Protein AF-A0A5Y5LUL2-F1 (afdb_monomer_lite)

Secondary structure (DSSP, 8-state):
-HHHHHHHHHHHHHHHHHHHHHHHH-EEEEEEEETTEEEEEEEEEESSSEEEEEEEEEE---TT--S---TTS---HHHHHHHHHHHHHHHHHHEEEEEEEEEEETTEEEEEEEETTEEEEE-SSEEEEEEEEEETTEEEEEEEEEEESS--

Organism: Campylobacter jejuni (NCBI:txid197)

pLDDT: mean 86.81, std 15.43, range [34.94, 97.62]

Foldseek 3Di:
DVVVVVVVVVVVVVVVVVVLVDQQVKDWDQWDDDPQKIFHGWIWHQHVAIAIATAEIEGHDDPPPPPDPPPPPCCAVVNVVVVCVVCVVVCVPHHAWYFYNFYHDPNWTWTWTDHPQWTWIDIQFKTWIWGWDDDPPDIDTHTPDIDGNVPD

Structure (mmCIF, N/CA/C/O backbone):
data_AF-A0A5Y5LUL2-F1
#
_entry.id   AF-A0A5Y5LUL2-F1
#
loop_
_atom_site.group_PDB
_atom_site.id
_atom_site.type_symbol
_atom_site.label_atom_id
_atom_site.label_alt_id
_atom_site.label_comp_id
_atom_site.label_asym_id
_atom_site.label_entity_id
_atom_site.label_seq_id
_atom_site.pdbx_PDB_ins_code
_atom_site.Cartn_x
_atom_site.Cartn_y
_atom_site.Cartn_z
_atom_site.occupancy
_atom_site.B_iso_or_equiv
_atom_site.auth_seq_id
_atom_site.auth_comp_id
_atom_site.auth_asym_id
_atom_site.auth_atom_id
_atom_site.pdbx_PDB_model_num
ATOM 1 N N . MET A 1 1 ? -26.259 35.786 4.524 1.00 60.81 1 MET A N 1
ATOM 2 C CA . MET A 1 1 ? -24.972 35.055 4.416 1.00 60.81 1 MET A CA 1
ATOM 3 C C . MET A 1 1 ? -25.056 33.605 4.906 1.00 60.81 1 MET A C 1
ATOM 5 O O . MET A 1 1 ? -24.696 32.724 4.139 1.00 60.81 1 MET A O 1
ATOM 9 N N . LYS A 1 2 ? -25.629 33.322 6.089 1.00 70.19 2 LYS A N 1
ATOM 10 C CA . LYS A 1 2 ? -25.750 31.955 6.656 1.00 70.19 2 LYS A CA 1
ATOM 11 C C . LYS A 1 2 ? -26.404 30.908 5.727 1.00 70.19 2 LYS A C 1
ATOM 13 O O . LYS A 1 2 ? -25.884 29.809 5.596 1.00 70.19 2 LYS A O 1
ATOM 18 N N . LYS A 1 3 ? -27.483 31.266 5.012 1.00 76.69 3 LYS A N 1
ATOM 19 C CA . LYS A 1 3 ? -28.165 30.352 4.067 1.00 76.69 3 LYS A CA 1
ATOM 20 C C . LYS A 1 3 ? -27.280 29.929 2.881 1.00 76.69 3 LYS A C 1
ATOM 22 O O . LYS A 1 3 ? -27.343 28.784 2.467 1.00 76.69 3 LYS A O 1
ATOM 27 N N . LYS A 1 4 ? -26.424 30.825 2.364 1.00 84.00 4 LYS A N 1
ATOM 28 C CA . LYS A 1 4 ? -25.504 30.516 1.249 1.00 84.00 4 LYS A CA 1
ATOM 29 C C . LYS A 1 4 ? -24.404 29.537 1.675 1.00 84.00 4 LYS A C 1
ATOM 31 O O . LYS A 1 4 ? -24.105 28.609 0.939 1.00 84.00 4 LYS A O 1
ATOM 36 N N . ILE A 1 5 ? -23.864 29.715 2.882 1.00 90.88 5 ILE A N 1
ATOM 37 C CA . ILE A 1 5 ? -22.870 28.802 3.470 1.00 90.88 5 ILE A CA 1
ATOM 38 C C . ILE A 1 5 ? -23.479 27.413 3.676 1.00 90.88 5 ILE A C 1
ATOM 40 O O . ILE A 1 5 ? -22.848 26.421 3.336 1.00 90.88 5 ILE A O 1
ATOM 44 N N . LEU A 1 6 ? -24.728 27.338 4.150 1.00 90.94 6 LEU A N 1
ATOM 45 C CA . LEU A 1 6 ? -25.428 26.062 4.309 1.00 90.94 6 LEU A CA 1
ATOM 46 C C . LEU A 1 6 ? -25.540 25.295 2.982 1.00 90.94 6 LEU A C 1
ATOM 48 O O . LEU A 1 6 ? -25.235 24.109 2.954 1.00 90.94 6 LEU A O 1
ATOM 52 N N . TYR A 1 7 ? -25.909 25.961 1.882 1.00 93.62 7 TYR A N 1
ATOM 53 C CA . TYR A 1 7 ? -25.979 25.307 0.569 1.00 93.62 7 TYR A CA 1
ATOM 54 C C . TYR A 1 7 ? -24.622 24.778 0.095 1.00 93.62 7 TYR A C 1
ATOM 56 O O . TYR A 1 7 ? -24.559 23.678 -0.444 1.00 93.62 7 TYR A O 1
ATOM 64 N N . ILE A 1 8 ? -23.540 25.522 0.338 1.00 94.44 8 ILE A N 1
ATOM 65 C CA . ILE A 1 8 ? -22.178 25.077 0.012 1.00 94.44 8 ILE A CA 1
ATOM 66 C C . ILE A 1 8 ? -21.816 23.828 0.824 1.00 94.44 8 ILE A C 1
ATOM 68 O O . ILE A 1 8 ? -21.338 22.848 0.261 1.00 94.44 8 ILE A O 1
ATOM 72 N N . VAL A 1 9 ? -22.089 23.824 2.132 1.00 94.88 9 VAL A N 1
ATOM 73 C CA . VAL A 1 9 ? -21.817 22.664 2.997 1.00 94.88 9 VAL A CA 1
ATOM 74 C C . VAL A 1 9 ? -22.616 21.444 2.543 1.00 94.88 9 VAL A C 1
ATOM 76 O O . VAL A 1 9 ? -22.050 20.366 2.393 1.00 94.88 9 VAL A O 1
ATOM 79 N N . VAL A 1 10 ? -23.913 21.611 2.269 1.00 96.06 10 VAL A N 1
ATOM 80 C CA . VAL A 1 10 ? -24.773 20.522 1.782 1.00 96.06 10 VAL A CA 1
ATOM 81 C C . VAL A 1 10 ? -24.258 19.970 0.453 1.00 96.06 10 VAL A C 1
ATOM 83 O O . VAL A 1 10 ? -24.192 18.755 0.293 1.00 96.06 10 VAL A O 1
ATOM 86 N N . PHE A 1 11 ? -23.834 20.836 -0.471 1.00 95.44 11 PHE A N 1
ATOM 87 C CA . PHE A 1 11 ? -23.245 20.415 -1.740 1.00 95.44 11 PHE A CA 1
ATOM 88 C C . PHE A 1 11 ? -22.008 19.528 -1.534 1.00 95.44 11 PHE A C 1
ATOM 90 O O . PHE A 1 11 ? -21.934 18.444 -2.109 1.00 95.44 11 PHE A O 1
ATOM 97 N N . PHE A 1 12 ? -21.074 19.935 -0.669 1.00 95.81 12 PHE A N 1
ATOM 98 C CA . PHE A 1 12 ? -19.887 19.127 -0.374 1.00 95.81 12 PHE A CA 1
ATOM 99 C C . PHE A 1 12 ? -20.227 17.798 0.303 1.00 95.81 12 PHE A C 1
ATOM 101 O O . PHE A 1 12 ? -19.638 16.778 -0.041 1.00 95.81 12 PHE A O 1
ATOM 108 N N . VAL A 1 13 ? -21.195 17.781 1.224 1.00 96.31 13 VAL A N 1
ATOM 109 C CA . VAL A 1 13 ? -21.651 16.539 1.865 1.00 96.31 13 VAL A CA 1
ATOM 110 C C . VAL A 1 13 ? -22.196 15.569 0.817 1.00 96.31 13 VAL A C 1
ATOM 112 O O . VAL A 1 13 ? -21.768 14.417 0.773 1.00 96.31 13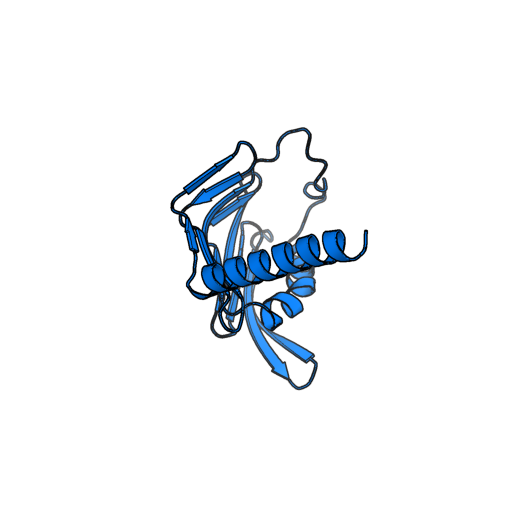 VAL A O 1
ATOM 115 N N . VAL A 1 14 ? -23.072 16.037 -0.075 1.00 96.81 14 VAL A N 1
ATOM 116 C CA . VAL A 1 14 ? -23.625 15.215 -1.164 1.00 96.81 14 VAL A CA 1
ATOM 117 C C . VAL A 1 14 ? -22.521 14.715 -2.101 1.00 96.81 14 VAL A C 1
ATOM 119 O O . VAL A 1 14 ? -22.528 13.542 -2.468 1.00 96.81 14 VAL A O 1
ATOM 122 N N . LEU A 1 15 ? -21.544 15.561 -2.439 1.00 95.94 15 LEU A N 1
ATOM 123 C CA . LEU A 1 15 ? -20.401 15.181 -3.272 1.00 95.94 15 LEU A CA 1
ATOM 124 C C . LEU A 1 15 ? -19.560 14.068 -2.625 1.00 95.94 15 LEU A C 1
ATOM 126 O O . LEU A 1 15 ? -19.207 13.097 -3.292 1.00 95.94 15 LEU A O 1
ATOM 130 N N . ILE A 1 16 ? -19.276 14.175 -1.323 1.00 94.81 16 ILE A N 1
ATOM 131 C CA . ILE A 1 16 ? -18.526 13.160 -0.567 1.00 94.81 16 ILE A CA 1
ATOM 132 C C . ILE A 1 16 ? -19.308 11.843 -0.506 1.00 94.81 16 ILE A C 1
ATOM 134 O O . ILE A 1 16 ? -18.730 10.779 -0.715 1.00 94.81 16 ILE A O 1
ATOM 138 N N . LEU A 1 17 ? -20.621 11.901 -0.262 1.00 94.81 17 LEU A N 1
ATOM 139 C CA . LEU A 1 17 ? -21.498 10.726 -0.270 1.00 94.81 17 LEU A CA 1
ATOM 140 C C . LEU A 1 17 ? -21.513 10.036 -1.639 1.00 94.81 17 LEU A C 1
ATOM 142 O O . LEU A 1 17 ? -21.386 8.814 -1.706 1.00 94.81 17 LEU A O 1
ATOM 146 N N . ALA A 1 18 ? -21.617 10.804 -2.725 1.00 94.94 18 ALA A N 1
ATOM 147 C CA . ALA A 1 18 ? -21.555 10.269 -4.081 1.00 94.94 18 ALA A CA 1
ATOM 148 C C . ALA A 1 18 ? -20.207 9.582 -4.349 1.00 94.94 18 ALA A C 1
ATOM 150 O O . ALA A 1 18 ? -20.178 8.438 -4.802 1.00 94.94 18 ALA A O 1
ATOM 151 N N . LEU A 1 19 ? -19.094 10.235 -3.997 1.00 92.94 19 LEU A N 1
ATOM 152 C CA . LEU A 1 19 ? -17.753 9.670 -4.144 1.00 92.94 19 LEU A CA 1
ATOM 153 C C . LEU A 1 19 ? -17.587 8.378 -3.328 1.00 92.94 19 LEU A C 1
ATOM 155 O O . LEU A 1 19 ? -17.048 7.396 -3.835 1.00 92.94 19 LEU A O 1
ATOM 159 N N . PHE A 1 20 ? -18.102 8.349 -2.096 1.00 92.12 20 PHE A N 1
ATOM 160 C CA . PHE A 1 20 ? -18.081 7.162 -1.242 1.00 92.12 20 PHE A CA 1
ATOM 161 C C . PHE A 1 20 ? -18.839 5.985 -1.869 1.00 92.12 20 PHE A C 1
ATOM 163 O O . PHE A 1 20 ? -18.342 4.862 -1.853 1.00 92.12 20 PHE A O 1
ATOM 170 N N . ILE A 1 21 ? -20.009 6.226 -2.469 1.00 93.31 21 ILE A N 1
ATOM 171 C CA . ILE A 1 21 ? -20.784 5.186 -3.167 1.00 93.31 21 ILE A CA 1
ATOM 172 C C . ILE A 1 21 ? -20.003 4.631 -4.364 1.00 93.31 21 ILE A C 1
ATOM 174 O O . ILE A 1 21 ? -19.954 3.415 -4.553 1.00 93.31 21 ILE A O 1
ATOM 178 N N . VAL A 1 22 ? -19.362 5.501 -5.149 1.00 94.44 22 VAL A N 1
ATOM 179 C CA . VAL A 1 22 ? -18.531 5.086 -6.290 1.00 94.44 22 VAL A CA 1
ATOM 180 C C . VAL A 1 22 ? -17.362 4.216 -5.815 1.00 94.44 22 VAL A C 1
ATOM 182 O O . VAL A 1 22 ? -17.172 3.110 -6.317 1.00 94.44 22 VAL A O 1
ATOM 185 N N . LEU A 1 23 ? -16.627 4.662 -4.793 1.00 94.31 23 LEU A N 1
ATOM 186 C CA . LEU A 1 23 ? -15.527 3.901 -4.194 1.00 94.31 23 LEU A CA 1
ATOM 187 C C . LEU A 1 23 ? -15.996 2.570 -3.594 1.00 94.31 23 LEU A C 1
ATOM 189 O O . LEU A 1 23 ? -15.278 1.578 -3.694 1.00 94.31 23 LEU A O 1
ATOM 193 N N . LYS A 1 24 ? -17.196 2.516 -3.007 1.00 93.62 24 LYS A N 1
ATOM 194 C CA . LYS A 1 24 ? -17.775 1.282 -2.460 1.00 93.62 24 LYS A CA 1
ATOM 195 C C . LYS A 1 24 ? -18.038 0.229 -3.530 1.00 93.62 24 LYS A C 1
ATOM 197 O O . LYS A 1 24 ? -17.796 -0.953 -3.290 1.00 93.62 24 LYS A O 1
ATOM 202 N N . ASN A 1 25 ? -18.507 0.645 -4.702 1.00 93.50 25 ASN A N 1
ATOM 203 C CA . ASN A 1 25 ? -18.699 -0.257 -5.839 1.00 93.50 25 ASN A CA 1
ATOM 204 C C . ASN A 1 25 ? -17.366 -0.662 -6.486 1.00 93.50 25 ASN A C 1
ATOM 206 O O . ASN A 1 25 ? -17.267 -1.738 -7.072 1.00 93.50 25 ASN A O 1
ATOM 210 N N . GLY A 1 26 ? -16.338 0.164 -6.311 1.00 94.19 26 GLY A N 1
ATOM 211 C CA . GLY A 1 26 ? -15.020 -0.027 -6.886 1.00 94.19 26 GLY A CA 1
ATOM 212 C C . GLY A 1 26 ? -14.872 0.716 -8.209 1.00 94.19 26 GLY A C 1
ATOM 213 O O . GLY A 1 26 ? -15.815 0.874 -8.981 1.00 94.19 26 GLY A O 1
ATOM 214 N N . ILE A 1 27 ? -13.656 1.182 -8.460 1.00 95.75 27 ILE A N 1
ATOM 215 C CA . ILE A 1 27 ? -13.265 1.911 -9.660 1.00 95.75 27 ILE A CA 1
ATOM 216 C C . ILE A 1 27 ? -12.150 1.112 -10.318 1.00 95.75 27 ILE A C 1
ATOM 218 O O . ILE A 1 27 ? -11.161 0.782 -9.666 1.00 95.75 27 ILE A O 1
ATOM 222 N N . VAL A 1 28 ? -12.312 0.813 -11.604 1.00 95.62 28 VAL A N 1
ATOM 223 C CA . VAL A 1 28 ? -11.271 0.210 -12.441 1.00 95.62 28 VAL A CA 1
ATOM 224 C C . VAL A 1 28 ? -10.798 1.259 -13.432 1.00 95.62 28 VAL A C 1
ATOM 226 O O . VAL A 1 28 ? -11.598 1.882 -14.125 1.00 95.62 28 VAL A O 1
ATOM 229 N N . ILE A 1 29 ? -9.488 1.433 -13.510 1.00 94.69 29 ILE A N 1
ATOM 230 C CA . ILE A 1 29 ? -8.814 2.353 -14.407 1.00 94.69 29 ILE A CA 1
ATOM 231 C C . ILE A 1 29 ? -7.828 1.534 -15.233 1.00 94.69 29 ILE A C 1
ATOM 233 O O . ILE A 1 29 ? -6.831 1.025 -14.719 1.00 94.69 29 ILE A O 1
ATOM 237 N N . SER A 1 30 ? -8.111 1.401 -16.526 1.00 94.50 30 SER A N 1
ATOM 238 C CA . SER A 1 30 ? -7.290 0.600 -17.438 1.00 94.50 30 SER A CA 1
ATOM 239 C C . SER A 1 30 ? -5.881 1.165 -17.584 1.00 94.50 30 SER A C 1
ATOM 241 O O . SER A 1 30 ? -4.908 0.426 -17.451 1.00 94.50 30 SER A O 1
ATOM 243 N N . SER A 1 31 ? -5.772 2.470 -17.818 1.00 93.75 31 SER A N 1
ATOM 244 C CA . SER A 1 31 ? -4.492 3.164 -17.895 1.00 93.75 31 SER A CA 1
ATOM 245 C C . SER A 1 31 ? -4.664 4.655 -17.648 1.00 93.75 31 SER A C 1
ATOM 247 O O . SER A 1 31 ? -5.587 5.268 -18.184 1.00 93.75 31 SER A O 1
ATOM 249 N N . ILE A 1 32 ? -3.744 5.241 -16.895 1.00 93.38 32 ILE A N 1
ATOM 250 C CA . ILE A 1 32 ? -3.548 6.686 -16.789 1.00 93.38 32 ILE A CA 1
ATOM 251 C C . ILE A 1 32 ? -2.095 6.964 -17.142 1.00 93.38 32 ILE A C 1
ATOM 253 O O . ILE A 1 32 ? -1.197 6.270 -16.668 1.00 93.38 32 ILE A O 1
ATOM 257 N N . GLN A 1 33 ? -1.869 7.993 -17.950 1.00 91.38 33 GLN A N 1
ATOM 258 C CA . GLN A 1 33 ? -0.534 8.453 -18.288 1.00 91.38 33 GLN A CA 1
ATOM 259 C C . GLN A 1 33 ? -0.471 9.968 -18.114 1.00 91.38 33 GLN A C 1
ATOM 261 O O . GLN A 1 33 ? -1.130 10.717 -18.828 1.00 91.38 33 GLN A O 1
ATOM 266 N N . PHE A 1 34 ? 0.327 10.383 -17.141 1.00 89.31 34 PHE A N 1
ATOM 267 C CA . PHE A 1 34 ? 0.783 11.744 -16.918 1.00 89.31 34 PHE A CA 1
ATOM 268 C C . PHE A 1 34 ? 2.306 11.775 -17.060 1.00 89.31 34 PHE A C 1
ATOM 270 O O . PHE A 1 34 ? 2.961 10.740 -16.924 1.00 89.31 34 PHE A O 1
ATOM 277 N N . ASP A 1 35 ? 2.878 12.962 -17.258 1.00 86.00 35 ASP A N 1
ATOM 278 C CA . ASP A 1 35 ? 4.333 13.127 -17.391 1.00 86.00 35 ASP A CA 1
ATOM 279 C C . ASP A 1 35 ? 5.097 12.560 -16.182 1.00 86.00 35 ASP A C 1
ATOM 281 O O . ASP A 1 35 ? 6.145 11.937 -16.344 1.00 86.00 35 ASP A O 1
ATOM 285 N N . PHE A 1 36 ? 4.527 12.702 -14.980 1.00 86.56 36 PHE A N 1
ATOM 286 C CA . PHE A 1 36 ? 5.114 12.260 -13.712 1.00 86.56 36 PHE A CA 1
ATOM 287 C C . PHE A 1 36 ? 4.637 10.875 -13.233 1.00 86.56 36 PHE A C 1
ATOM 289 O O . PHE A 1 36 ? 5.175 10.331 -12.269 1.00 86.56 36 PHE A O 1
ATOM 296 N N . LEU A 1 37 ? 3.593 10.301 -13.844 1.00 90.69 37 LEU A N 1
ATOM 297 C CA . LEU A 1 37 ? 2.948 9.087 -13.337 1.00 90.69 37 LEU A CA 1
ATOM 298 C C . LEU A 1 37 ? 2.285 8.286 -14.454 1.00 90.69 37 LEU A C 1
ATOM 300 O O . LEU A 1 37 ? 1.369 8.766 -15.121 1.00 90.69 37 LEU A O 1
ATOM 304 N N . LYS A 1 38 ? 2.654 7.013 -14.565 1.00 92.94 38 LYS A N 1
ATOM 305 C CA . LYS A 1 38 ? 1.943 6.023 -15.371 1.00 92.94 38 LYS A CA 1
ATOM 306 C C . LYS A 1 38 ? 1.316 4.974 -14.459 1.00 92.94 38 LYS A C 1
ATOM 308 O O . LYS A 1 38 ? 1.990 4.408 -13.606 1.00 92.94 38 LYS A O 1
ATOM 313 N N . LEU A 1 39 ? 0.031 4.703 -14.637 1.00 93.81 39 LEU A N 1
ATOM 314 C CA . LEU A 1 39 ? -0.709 3.672 -13.910 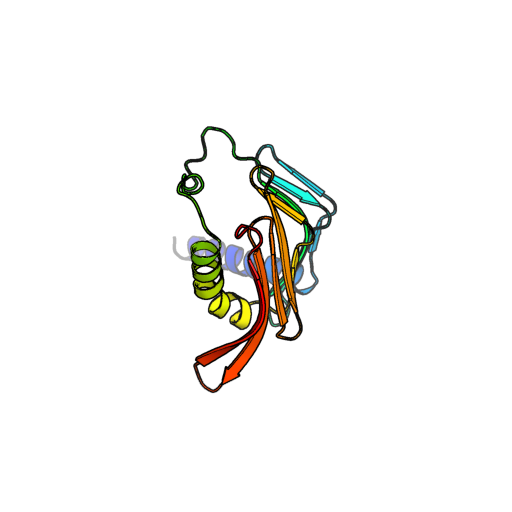1.00 93.81 39 LEU A CA 1
ATOM 315 C C . LEU A 1 39 ? -1.368 2.741 -14.914 1.00 93.81 39 LEU A C 1
ATOM 317 O O . LEU A 1 39 ? -2.008 3.209 -15.852 1.00 93.81 39 LEU A O 1
ATOM 321 N N . GLU A 1 40 ? -1.275 1.436 -14.695 1.00 95.62 40 GLU A N 1
ATOM 322 C CA . GLU A 1 40 ? -1.933 0.429 -15.522 1.00 95.62 40 GLU A CA 1
ATOM 323 C C . GLU A 1 40 ? -2.710 -0.558 -14.653 1.0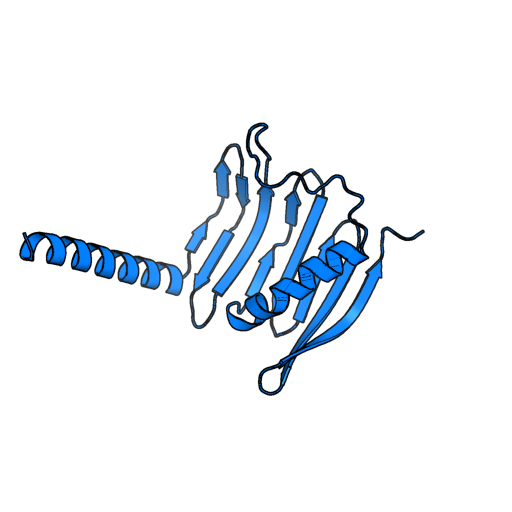0 95.62 40 GLU A C 1
ATOM 325 O O . GLU A 1 40 ? -2.187 -1.118 -13.684 1.00 95.62 40 GLU A O 1
ATOM 330 N N . GLN A 1 41 ? -3.958 -0.801 -15.056 1.00 96.19 41 GLN A N 1
ATOM 331 C CA . GLN A 1 41 ? -4.892 -1.724 -14.409 1.00 96.19 41 GLN A CA 1
ATOM 332 C C . GLN A 1 41 ? -5.057 -1.433 -12.912 1.00 96.19 41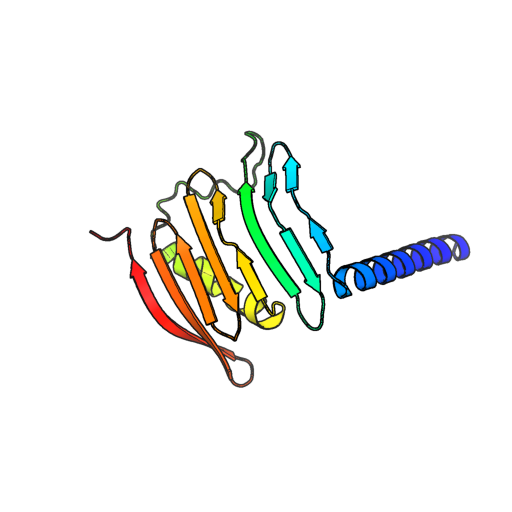 GLN A C 1
ATOM 334 O O . GLN A 1 41 ? -4.957 -2.328 -12.073 1.00 96.19 41 GLN A O 1
ATOM 339 N N . LEU A 1 42 ? -5.292 -0.163 -12.580 1.00 96.38 42 LEU A N 1
ATOM 340 C CA . LEU A 1 42 ? -5.543 0.273 -11.215 1.00 96.38 42 LEU A CA 1
ATOM 341 C C . LEU A 1 42 ? -6.992 -0.037 -10.835 1.00 96.38 42 LEU A C 1
ATOM 343 O O . LEU A 1 42 ? -7.934 0.415 -11.479 1.00 96.38 42 LEU A O 1
ATOM 347 N N . TYR A 1 43 ? -7.168 -0.773 -9.752 1.00 96.94 43 TYR A N 1
ATOM 348 C CA . TYR A 1 43 ? -8.443 -1.032 -9.114 1.00 96.94 43 TYR A CA 1
ATOM 349 C C . TYR A 1 43 ? -8.420 -0.482 -7.695 1.00 96.94 43 TYR A C 1
ATOM 351 O O . TYR A 1 43 ? -7.530 -0.813 -6.911 1.00 96.94 43 TYR A O 1
ATOM 359 N N . ILE A 1 44 ? -9.406 0.344 -7.359 1.00 96.69 44 ILE A N 1
ATOM 360 C CA . ILE A 1 44 ? -9.576 0.904 -6.019 1.00 96.69 44 ILE A CA 1
ATOM 361 C C . ILE A 1 44 ? -10.999 0.626 -5.567 1.00 96.69 44 ILE A C 1
ATOM 363 O O . ILE A 1 44 ? -11.948 0.997 -6.253 1.00 96.69 44 ILE A O 1
ATOM 367 N N . LYS A 1 45 ? -11.158 0.024 -4.390 1.00 96.88 45 LYS A N 1
ATOM 368 C CA . LYS A 1 45 ? -12.459 -0.153 -3.742 1.00 96.88 45 LYS A CA 1
ATOM 369 C C . LYS A 1 45 ? -12.356 0.173 -2.258 1.00 96.88 45 LYS A C 1
ATOM 371 O O . LYS A 1 45 ? -11.384 -0.194 -1.605 1.00 96.88 45 LYS A O 1
ATOM 376 N N . LEU A 1 46 ? -13.368 0.843 -1.719 1.00 94.62 46 LEU A N 1
ATOM 377 C CA . LEU A 1 46 ? -13.514 1.106 -0.291 1.00 94.62 46 LEU A CA 1
ATOM 378 C C . LEU A 1 46 ? -14.745 0.364 0.232 1.00 94.62 46 LEU A C 1
ATOM 380 O O . LEU A 1 46 ? -15.859 0.869 0.143 1.00 94.62 46 LEU A O 1
ATOM 384 N N . ASP A 1 47 ? -14.549 -0.849 0.743 1.00 88.00 47 ASP A N 1
ATOM 385 C CA . ASP A 1 47 ? -15.628 -1.623 1.362 1.00 88.00 47 ASP A CA 1
ATOM 386 C C . ASP A 1 47 ? -15.667 -1.332 2.873 1.00 88.00 47 ASP A C 1
ATOM 388 O O . ASP A 1 47 ? -15.913 -0.199 3.289 1.00 88.00 47 ASP A O 1
ATOM 392 N N . LYS A 1 48 ? -15.337 -2.314 3.718 1.00 90.19 48 LYS A N 1
ATOM 393 C CA . LYS A 1 48 ? -15.041 -2.084 5.142 1.00 90.19 48 LYS A CA 1
ATOM 394 C C . LYS A 1 48 ? -13.661 -1.457 5.346 1.00 90.19 48 LYS A C 1
ATOM 396 O O . LYS A 1 48 ? -13.437 -0.752 6.327 1.00 90.19 48 LYS A O 1
ATOM 401 N N . LYS A 1 49 ? -12.740 -1.748 4.432 1.00 94.56 49 LYS A N 1
ATOM 402 C CA . LYS A 1 49 ? -11.362 -1.264 4.382 1.00 94.56 49 LYS A CA 1
ATOM 403 C C . LYS A 1 49 ? -10.976 -1.002 2.926 1.00 94.56 49 LYS A C 1
ATOM 405 O O . LYS A 1 49 ? -11.713 -1.349 2.000 1.00 94.56 49 LYS A O 1
ATOM 410 N N . LEU A 1 50 ? -9.834 -0.352 2.737 1.00 96.44 50 LEU A N 1
ATOM 411 C CA . LEU A 1 50 ? -9.320 -0.020 1.417 1.00 96.44 50 LEU A CA 1
ATOM 412 C C . LEU A 1 50 ? -8.745 -1.264 0.724 1.00 96.44 50 LEU A C 1
ATOM 414 O O . LEU A 1 50 ? -7.965 -2.010 1.317 1.00 96.44 50 LEU A O 1
ATOM 418 N N . ILE A 1 51 ? -9.109 -1.444 -0.540 1.00 97.12 51 ILE A N 1
ATOM 419 C CA . ILE A 1 51 ? -8.548 -2.433 -1.457 1.00 97.12 51 ILE A CA 1
ATOM 420 C C . ILE A 1 51 ? -7.924 -1.670 -2.621 1.00 97.12 51 ILE A C 1
ATOM 422 O O . ILE A 1 51 ? -8.614 -0.901 -3.293 1.00 97.12 51 ILE A O 1
ATOM 426 N N . VAL A 1 52 ? -6.636 -1.896 -2.870 1.00 97.00 52 VAL A N 1
ATOM 427 C CA . VAL A 1 52 ? -5.914 -1.325 -4.011 1.00 97.00 52 VAL A CA 1
ATOM 428 C C . VAL A 1 52 ? -5.206 -2.442 -4.755 1.00 97.00 52 VAL A C 1
ATOM 430 O O . VAL A 1 52 ? -4.448 -3.204 -4.167 1.00 97.00 52 VAL A O 1
ATOM 433 N N . ARG A 1 53 ? -5.426 -2.538 -6.061 1.00 97.56 53 ARG A N 1
ATOM 434 C CA . ARG A 1 53 ? -4.659 -3.434 -6.927 1.00 97.56 53 ARG A CA 1
ATOM 435 C C . ARG A 1 53 ? -4.138 -2.648 -8.113 1.00 97.56 53 ARG A C 1
ATOM 437 O O . ARG A 1 53 ? -4.876 -1.844 -8.667 1.00 97.56 53 ARG A O 1
ATOM 444 N N . ALA A 1 54 ? -2.896 -2.864 -8.503 1.00 97.25 54 ALA A N 1
ATOM 445 C CA . ALA A 1 54 ? -2.310 -2.243 -9.678 1.00 97.25 54 ALA A CA 1
ATOM 446 C C . ALA A 1 54 ? -1.333 -3.213 -10.335 1.00 97.25 54 ALA A C 1
ATOM 448 O O . ALA A 1 54 ? -0.534 -3.865 -9.658 1.00 97.25 54 ALA A O 1
ATOM 449 N N . LYS A 1 55 ? -1.376 -3.293 -11.665 1.00 96.88 55 LYS A N 1
ATOM 450 C CA . LYS A 1 55 ? -0.418 -4.112 -12.406 1.00 96.88 55 LYS A CA 1
ATOM 451 C C . LYS A 1 55 ? 0.914 -3.386 -12.535 1.00 96.88 55 LYS A C 1
ATOM 453 O O . LYS A 1 55 ? 1.933 -3.920 -12.116 1.00 96.88 55 LYS A O 1
ATOM 458 N N . ASN A 1 56 ? 0.892 -2.169 -13.075 1.00 95.31 56 ASN A N 1
ATOM 459 C CA . ASN A 1 56 ? 2.089 -1.346 -13.215 1.00 95.31 56 ASN A CA 1
ATOM 460 C C . ASN A 1 56 ? 1.840 0.055 -12.659 1.00 95.31 56 ASN A C 1
ATOM 462 O O . ASN A 1 56 ? 0.830 0.686 -12.971 1.00 95.31 56 ASN A O 1
ATOM 466 N N . ILE A 1 57 ? 2.781 0.545 -11.862 1.00 94.56 57 ILE A N 1
ATOM 467 C CA . ILE A 1 57 ? 2.869 1.933 -11.417 1.00 94.56 57 ILE A CA 1
ATOM 468 C C . ILE A 1 57 ? 4.273 2.405 -11.774 1.00 94.56 57 ILE A C 1
ATOM 470 O O . ILE A 1 57 ? 5.245 1.802 -11.340 1.00 94.56 57 ILE A O 1
ATOM 474 N N . THR A 1 58 ? 4.400 3.466 -12.557 1.00 93.06 58 THR A N 1
ATOM 475 C CA . THR A 1 58 ? 5.689 4.086 -12.874 1.00 93.06 58 THR A CA 1
ATOM 476 C C . THR A 1 58 ? 5.649 5.525 -12.416 1.00 93.06 58 THR A C 1
ATOM 478 O O . THR A 1 58 ? 4.787 6.285 -12.855 1.00 93.06 58 THR A O 1
ATOM 481 N N . ILE A 1 59 ? 6.563 5.891 -11.526 1.00 89.50 59 ILE A N 1
ATOM 482 C CA . ILE A 1 59 ? 6.707 7.263 -11.051 1.00 89.50 59 ILE A CA 1
ATOM 483 C C . ILE A 1 59 ? 7.915 7.858 -11.766 1.00 89.50 59 ILE A C 1
ATOM 485 O O . ILE A 1 59 ? 9.047 7.427 -11.549 1.00 89.50 59 ILE A O 1
ATOM 489 N N . ASN A 1 60 ? 7.656 8.840 -12.624 1.00 84.44 60 ASN A N 1
ATOM 490 C CA . ASN A 1 60 ? 8.698 9.601 -13.295 1.00 84.44 60 ASN A CA 1
ATOM 491 C C . ASN A 1 60 ? 8.941 10.860 -12.465 1.00 84.44 60 ASN A C 1
ATOM 493 O O . ASN A 1 60 ? 8.061 11.713 -12.350 1.00 84.44 60 ASN A O 1
ATOM 497 N N . GLU A 1 61 ? 10.121 11.004 -11.873 1.00 68.81 61 GLU A N 1
ATOM 498 C CA . GLU A 1 61 ? 10.470 12.274 -11.245 1.00 68.81 61 GLU A CA 1
ATOM 499 C C . GLU A 1 61 ? 10.708 13.325 -12.333 1.00 68.81 61 GLU A C 1
ATOM 501 O O . GLU A 1 61 ? 11.685 13.277 -13.079 1.00 68.81 61 GLU A O 1
ATOM 506 N N . THR A 1 62 ? 9.805 14.298 -12.439 1.00 59.19 62 THR A N 1
ATOM 507 C CA . THR A 1 62 ? 10.093 15.538 -13.160 1.00 59.19 62 THR A CA 1
ATOM 508 C C . THR A 1 62 ? 11.153 16.319 -12.389 1.00 59.19 62 THR A C 1
ATOM 510 O O . THR A 1 62 ? 11.037 16.471 -11.175 1.00 59.19 62 THR A O 1
ATOM 513 N N . GLN A 1 63 ? 12.151 16.860 -13.097 1.00 54.53 63 GLN A N 1
ATOM 514 C CA . GLN A 1 63 ? 13.352 17.526 -12.554 1.00 54.53 63 GLN A CA 1
ATOM 515 C C . GLN A 1 63 ? 13.101 18.645 -11.511 1.00 54.53 63 GLN A C 1
ATOM 517 O O . GLN A 1 63 ? 14.041 19.057 -10.844 1.00 54.53 63 GLN A O 1
ATOM 522 N N . ASN A 1 64 ? 11.856 19.108 -11.337 1.00 45.72 64 ASN A N 1
ATOM 523 C CA . ASN A 1 64 ? 11.456 20.164 -10.396 1.00 45.72 64 ASN A CA 1
ATOM 524 C C . ASN A 1 64 ? 10.616 19.684 -9.199 1.00 45.72 64 ASN A C 1
ATOM 526 O O . ASN A 1 64 ? 10.109 20.507 -8.437 1.00 45.72 64 ASN A O 1
ATOM 530 N N . SER A 1 65 ? 10.420 18.380 -9.012 1.00 46.56 65 SER A N 1
ATOM 531 C CA . SER A 1 65 ? 9.756 17.881 -7.811 1.00 46.56 65 SER A CA 1
ATOM 532 C C . SER A 1 65 ? 10.781 17.693 -6.699 1.00 46.56 65 SER A C 1
ATOM 534 O O . SER A 1 65 ? 11.400 16.642 -6.588 1.00 46.56 65 SER A O 1
ATOM 536 N N . GLU A 1 66 ? 10.883 18.680 -5.806 1.00 41.28 66 GLU A N 1
ATOM 537 C CA . GLU A 1 66 ? 11.442 18.544 -4.449 1.00 41.28 66 GLU A CA 1
ATOM 538 C C . GLU A 1 66 ? 10.599 17.584 -3.574 1.00 41.28 66 GLU A C 1
ATOM 540 O O . GLU A 1 66 ? 10.398 17.788 -2.377 1.00 41.28 66 GLU A O 1
ATOM 545 N N . ILE A 1 67 ? 10.081 16.495 -4.148 1.00 42.25 67 ILE A N 1
ATOM 546 C CA . ILE A 1 67 ? 9.576 15.361 -3.386 1.00 42.25 67 ILE A CA 1
ATOM 547 C C . ILE A 1 67 ? 10.815 14.583 -2.955 1.00 42.25 67 ILE A C 1
ATOM 549 O O . ILE A 1 67 ? 11.183 13.573 -3.533 1.00 42.25 67 ILE A O 1
ATOM 553 N N . SER A 1 68 ? 11.474 15.126 -1.932 1.00 36.97 68 SER A N 1
ATOM 554 C CA . SER A 1 68 ? 12.450 14.443 -1.086 1.00 36.97 68 SER A CA 1
ATOM 555 C C . SER A 1 68 ? 13.517 13.670 -1.858 1.00 36.97 68 SER A C 1
ATOM 557 O O . SER A 1 68 ? 13.491 12.445 -1.956 1.00 36.97 68 SER A O 1
ATOM 559 N N . SER A 1 69 ? 14.536 14.400 -2.294 1.00 34.94 69 SER A N 1
ATOM 560 C CA . SER A 1 69 ? 15.892 13.879 -2.424 1.00 34.94 69 SER A CA 1
ATOM 561 C C . SER A 1 69 ? 16.320 13.177 -1.118 1.00 34.94 69 SER A C 1
ATOM 563 O O . SER A 1 69 ? 16.909 13.790 -0.231 1.00 34.94 69 SER A O 1
ATOM 565 N N . GLN A 1 70 ? 15.977 11.897 -0.970 1.00 38.53 70 GLN A N 1
ATOM 566 C CA . GLN A 1 70 ? 16.533 10.984 0.036 1.00 38.53 70 GLN A CA 1
ATOM 567 C C . GLN A 1 70 ? 17.141 9.723 -0.586 1.00 38.53 70 GLN A C 1
ATOM 569 O O . GLN A 1 70 ? 17.755 8.940 0.123 1.00 38.53 70 GLN A O 1
ATOM 574 N N . THR A 1 71 ? 17.053 9.522 -1.898 1.00 38.94 71 THR A N 1
ATOM 575 C CA . THR A 1 71 ? 17.503 8.275 -2.536 1.00 38.94 71 THR A CA 1
ATOM 576 C C . THR A 1 71 ? 18.872 8.394 -3.198 1.00 38.94 71 THR A C 1
ATOM 578 O O . THR A 1 71 ? 19.017 8.026 -4.354 1.00 38.94 71 THR A O 1
ATOM 581 N N . HIS A 1 72 ? 19.871 8.911 -2.477 1.00 39.12 72 HIS A N 1
ATOM 582 C CA . HIS A 1 72 ? 21.300 8.661 -2.750 1.00 39.12 72 HIS A CA 1
ATOM 583 C C . HIS A 1 72 ? 22.134 8.692 -1.456 1.00 39.12 72 HIS A C 1
ATOM 585 O O . HIS A 1 72 ? 23.288 9.108 -1.451 1.00 39.12 72 HIS A O 1
ATOM 591 N N . SER A 1 73 ? 21.560 8.230 -0.345 1.00 37.94 73 SER A N 1
ATOM 592 C CA . SER A 1 73 ? 22.295 8.017 0.905 1.00 37.94 73 SER A CA 1
ATOM 593 C C . SER A 1 73 ? 22.309 6.530 1.226 1.00 37.94 73 SER A C 1
ATOM 595 O O . SER A 1 73 ? 21.671 6.141 2.190 1.00 37.94 73 SER A O 1
ATOM 597 N N . SER A 1 74 ? 22.945 5.702 0.384 1.00 48.19 74 SER A N 1
ATOM 598 C CA . SER A 1 74 ? 23.152 4.259 0.627 1.00 48.19 74 SER A CA 1
ATOM 599 C C . SER A 1 74 ? 22.012 3.607 1.431 1.00 48.19 74 SER A C 1
ATOM 601 O O . SER A 1 74 ? 22.219 3.206 2.581 1.00 48.19 74 SER A O 1
ATOM 603 N N . ASP A 1 75 ? 20.788 3.603 0.894 1.00 60.16 75 ASP A N 1
ATOM 604 C CA . ASP A 1 75 ? 19.684 2.911 1.557 1.00 60.16 75 ASP A CA 1
ATOM 605 C C . ASP A 1 75 ? 20.028 1.418 1.518 1.00 60.16 75 ASP A C 1
ATOM 607 O O . ASP A 1 75 ? 19.837 0.733 0.520 1.00 60.16 75 ASP A O 1
ATOM 611 N N . ASN A 1 76 ? 20.662 0.938 2.582 1.00 75.69 76 ASN A N 1
ATOM 612 C CA . ASN A 1 76 ? 20.949 -0.472 2.778 1.00 75.69 76 ASN A CA 1
ATOM 613 C C . ASN A 1 76 ? 19.655 -1.185 3.179 1.00 75.69 76 ASN A C 1
ATOM 615 O O . ASN A 1 76 ? 18.709 -0.555 3.671 1.00 75.69 76 ASN A O 1
ATOM 619 N N . ALA A 1 77 ? 19.610 -2.508 3.055 1.00 80.12 77 ALA A N 1
ATOM 620 C CA . ALA A 1 77 ? 18.402 -3.260 3.376 1.00 80.12 77 ALA A CA 1
ATOM 621 C C . ALA A 1 77 ? 17.859 -2.995 4.801 1.00 80.12 77 ALA A C 1
ATOM 623 O O . ALA A 1 77 ? 16.652 -3.061 5.035 1.00 80.12 77 ALA A O 1
ATOM 624 N N . SER A 1 78 ? 18.715 -2.608 5.755 1.00 82.44 78 SER A N 1
ATOM 625 C CA . SER A 1 78 ? 18.297 -2.256 7.122 1.00 82.44 78 SER A CA 1
ATOM 626 C C . SER A 1 78 ? 17.429 -0.991 7.180 1.00 82.44 78 SER A C 1
ATOM 628 O O . SER A 1 78 ? 16.418 -0.960 7.889 1.00 82.44 78 SER A O 1
ATOM 630 N N . THR A 1 79 ? 17.794 0.053 6.431 1.00 84.81 79 THR A N 1
ATOM 631 C CA . THR A 1 79 ? 17.003 1.293 6.346 1.00 84.81 79 THR A CA 1
ATOM 632 C C . THR A 1 79 ? 15.636 1.055 5.706 1.00 84.81 79 THR A C 1
ATOM 634 O O . THR A 1 79 ? 14.628 1.544 6.225 1.00 84.81 79 THR A O 1
ATOM 637 N N . GLU A 1 80 ? 15.572 0.234 4.657 1.00 83.25 80 GLU A N 1
ATOM 638 C CA . GLU A 1 80 ? 14.322 -0.158 4.002 1.00 83.25 80 GLU A CA 1
ATOM 639 C C . GLU A 1 80 ? 13.394 -0.920 4.955 1.00 83.25 80 GLU A C 1
ATOM 641 O O . GLU A 1 80 ? 12.226 -0.552 5.117 1.00 83.25 80 GLU A O 1
ATOM 646 N N . ILE A 1 81 ? 13.915 -1.910 5.691 1.00 85.81 81 ILE A N 1
ATOM 647 C CA . ILE A 1 81 ? 13.139 -2.650 6.703 1.00 85.81 81 ILE A CA 1
ATOM 648 C C . ILE A 1 81 ? 12.540 -1.697 7.746 1.00 85.81 81 ILE A C 1
ATOM 650 O O . ILE A 1 81 ? 11.370 -1.840 8.125 1.00 85.81 81 ILE A O 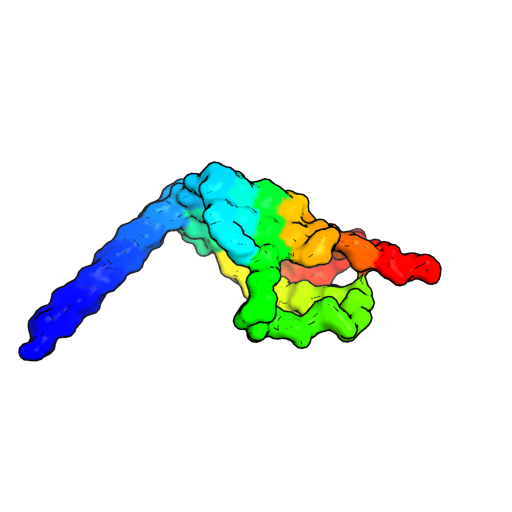1
ATOM 654 N N . LEU A 1 82 ? 13.300 -0.693 8.198 1.00 86.75 82 LEU A N 1
ATOM 655 C CA . LEU A 1 82 ? 12.808 0.290 9.162 1.00 86.75 82 LEU A CA 1
ATOM 656 C C . LEU A 1 82 ? 11.672 1.147 8.582 1.00 86.75 82 LEU A C 1
ATOM 658 O O . LEU A 1 82 ? 10.666 1.369 9.266 1.00 86.75 82 LEU A O 1
ATOM 662 N N . LYS A 1 83 ? 11.804 1.616 7.334 1.00 85.69 83 LYS A N 1
ATOM 663 C CA . LYS A 1 83 ? 10.760 2.391 6.638 1.00 85.69 83 LYS A CA 1
ATOM 664 C C . LYS A 1 83 ? 9.470 1.579 6.492 1.00 85.69 83 LYS A C 1
ATOM 666 O O . LYS A 1 83 ? 8.398 2.073 6.849 1.00 85.69 83 LYS A O 1
ATOM 671 N N . ILE A 1 84 ? 9.577 0.321 6.055 1.00 85.94 84 ILE A N 1
ATOM 672 C CA . ILE A 1 84 ? 8.445 -0.610 5.926 1.00 85.94 84 ILE A CA 1
ATOM 673 C C . ILE A 1 84 ? 7.741 -0.781 7.279 1.00 85.94 84 ILE A C 1
ATOM 675 O O . ILE A 1 84 ? 6.522 -0.623 7.386 1.00 85.94 84 ILE A O 1
ATOM 679 N N . THR A 1 85 ? 8.511 -1.047 8.336 1.00 85.00 85 THR A N 1
ATOM 680 C CA . THR A 1 85 ? 7.971 -1.350 9.669 1.00 85.00 85 THR A CA 1
ATOM 681 C C . THR A 1 85 ? 7.196 -0.173 10.268 1.00 85.00 85 THR A C 1
ATOM 683 O O . THR A 1 85 ? 6.135 -0.379 10.864 1.00 85.00 85 THR A O 1
ATOM 686 N N . LYS A 1 86 ? 7.660 1.071 10.071 1.00 86.31 86 LYS A N 1
ATOM 687 C CA . LYS A 1 86 ? 6.995 2.280 10.599 1.00 86.31 86 LYS A CA 1
ATOM 688 C C . LYS A 1 86 ? 5.550 2.433 10.114 1.00 86.31 86 LYS A C 1
ATOM 690 O O . LYS A 1 86 ? 4.683 2.836 10.890 1.00 86.31 86 LYS A O 1
ATOM 695 N N . ASN A 1 87 ? 5.277 2.082 8.859 1.00 85.00 87 ASN A N 1
ATOM 696 C CA . ASN A 1 87 ? 3.973 2.311 8.227 1.00 85.00 87 ASN A CA 1
ATOM 697 C C . ASN A 1 87 ? 3.054 1.078 8.245 1.00 85.00 87 ASN A C 1
ATOM 699 O O . ASN A 1 87 ? 1.850 1.186 7.992 1.00 85.00 87 ASN A O 1
ATOM 703 N N . LEU A 1 88 ? 3.588 -0.084 8.626 1.00 89.44 88 LEU A N 1
ATOM 704 C CA . LEU A 1 88 ? 2.889 -1.369 8.644 1.00 89.44 88 LEU A CA 1
ATOM 705 C C . LEU A 1 88 ? 1.633 -1.374 9.535 1.00 89.44 88 LEU A C 1
ATOM 707 O O . LEU A 1 88 ? 0.628 -2.009 9.212 1.00 89.44 88 LEU A O 1
ATOM 711 N N . LYS A 1 89 ? 1.649 -0.611 10.638 1.00 90.12 89 LYS A N 1
ATOM 712 C CA . LYS A 1 89 ? 0.492 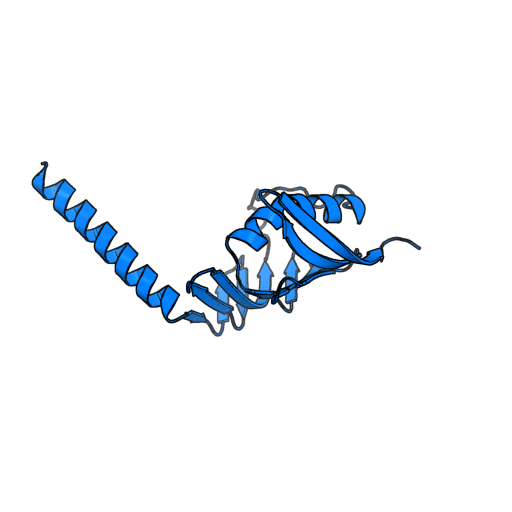-0.458 11.537 1.00 90.12 89 LYS A CA 1
ATOM 713 C C . LYS A 1 89 ? -0.714 0.170 10.840 1.00 90.12 89 LYS A C 1
ATOM 715 O O . LYS A 1 89 ? -1.848 -0.273 11.054 1.00 90.12 89 LYS A O 1
ATOM 720 N N . TYR A 1 90 ? -0.480 1.204 10.035 1.00 89.00 90 TYR A N 1
ATOM 721 C CA . TYR A 1 90 ? -1.540 1.899 9.308 1.00 89.00 90 TYR A CA 1
ATOM 722 C C . TYR A 1 90 ? -2.082 1.034 8.179 1.00 89.00 90 TYR A C 1
ATOM 724 O O . TYR A 1 90 ? -3.302 0.910 8.064 1.00 89.00 90 TYR A O 1
ATOM 732 N N . LEU A 1 91 ? -1.186 0.362 7.445 1.00 91.69 91 LEU A N 1
ATOM 733 C CA . LEU A 1 91 ? -1.545 -0.632 6.439 1.00 91.69 91 LEU A CA 1
ATOM 734 C C . LEU A 1 91 ? -2.522 -1.662 7.025 1.00 91.69 91 LEU A C 1
ATOM 736 O O . LEU A 1 91 ? -3.675 -1.716 6.615 1.00 91.69 91 LEU A O 1
ATOM 740 N N . TYR A 1 92 ? -2.126 -2.385 8.076 1.00 92.25 92 TYR A N 1
ATOM 741 C CA . TYR A 1 92 ? -2.976 -3.417 8.685 1.00 92.25 92 TYR A CA 1
ATOM 742 C C . TYR A 1 92 ? -4.335 -2.882 9.186 1.00 92.25 92 TYR A C 1
ATOM 744 O O . TYR A 1 92 ? -5.355 -3.581 9.195 1.00 92.25 92 TYR A O 1
ATOM 752 N N . THR A 1 93 ? -4.365 -1.628 9.646 1.00 91.75 93 THR A N 1
ATOM 753 C CA . THR A 1 93 ? -5.574 -1.026 10.222 1.00 91.75 93 THR A CA 1
ATOM 754 C C . THR A 1 93 ? -6.590 -0.637 9.154 1.00 91.75 93 THR A C 1
ATOM 756 O O . THR A 1 93 ? -7.766 -0.968 9.309 1.00 91.75 93 THR A O 1
ATOM 759 N N . PHE A 1 94 ? -6.155 0.037 8.090 1.00 93.00 94 PHE A N 1
ATOM 760 C CA . PHE A 1 94 ? -7.053 0.684 7.126 1.00 93.00 94 PHE A CA 1
ATOM 761 C C . PHE A 1 94 ? -7.195 -0.060 5.802 1.00 93.00 94 PHE A C 1
ATOM 763 O O . PHE A 1 94 ? -8.138 0.198 5.055 1.00 93.00 94 PHE A O 1
ATOM 770 N N . VAL A 1 95 ? -6.284 -0.984 5.519 1.00 95.31 95 VAL A N 1
ATOM 771 C CA . VAL A 1 95 ? -6.220 -1.711 4.257 1.00 95.31 95 VAL A CA 1
ATOM 772 C C . VAL A 1 95 ? -6.639 -3.155 4.491 1.00 95.31 95 VAL A C 1
ATOM 774 O O . VAL A 1 95 ? -6.321 -3.760 5.514 1.00 95.31 95 VAL A O 1
ATOM 777 N N . GLU A 1 96 ? -7.424 -3.680 3.566 1.00 95.81 96 GLU A N 1
ATOM 778 C CA . GLU A 1 96 ? -7.772 -5.098 3.485 1.00 95.81 96 GLU A CA 1
ATOM 779 C C . GLU A 1 96 ? -6.882 -5.807 2.476 1.00 95.81 96 GLU A C 1
ATOM 781 O O . GLU A 1 96 ? -6.389 -6.893 2.766 1.00 95.81 96 GLU A O 1
ATOM 786 N N . GLU A 1 97 ? -6.612 -5.161 1.340 1.00 96.88 97 GLU A N 1
ATOM 787 C CA . GLU A 1 97 ? -5.726 -5.709 0.324 1.00 96.88 97 GLU A CA 1
ATOM 788 C C . GLU A 1 97 ? -4.936 -4.609 -0.395 1.00 96.88 97 GLU A C 1
ATOM 790 O O . GLU A 1 97 ? -5.497 -3.595 -0.813 1.00 96.88 97 GLU A O 1
ATOM 795 N N . ILE A 1 98 ? -3.633 -4.831 -0.562 1.00 96.94 98 ILE A N 1
ATOM 796 C CA . ILE A 1 98 ? -2.796 -4.129 -1.538 1.00 96.94 98 ILE A CA 1
ATOM 797 C C . ILE A 1 98 ? -2.122 -5.183 -2.402 1.00 96.94 98 ILE A C 1
ATOM 799 O O . ILE A 1 98 ? -1.464 -6.061 -1.863 1.00 96.94 98 ILE A O 1
ATOM 803 N N . ASP A 1 99 ? -2.250 -5.086 -3.718 1.00 97.50 99 ASP A N 1
ATOM 804 C CA . ASP A 1 99 ? -1.492 -5.905 -4.667 1.00 97.50 99 ASP A CA 1
ATOM 805 C C . ASP A 1 99 ? -0.924 -5.002 -5.759 1.00 97.50 99 ASP A C 1
ATOM 807 O O . ASP A 1 99 ? -1.641 -4.571 -6.661 1.00 97.50 99 ASP A O 1
ATOM 811 N N . ILE A 1 100 ? 0.355 -4.662 -5.640 1.00 97.19 100 ILE A N 1
ATOM 812 C CA . ILE A 1 100 ? 1.090 -3.885 -6.633 1.00 97.19 100 ILE A CA 1
ATOM 813 C C . ILE A 1 100 ? 2.129 -4.819 -7.236 1.00 97.19 100 ILE A C 1
ATOM 815 O O . ILE A 1 100 ? 3.108 -5.179 -6.578 1.00 97.19 100 ILE A O 1
ATOM 819 N N . GLN A 1 101 ? 1.896 -5.235 -8.480 1.00 96.88 101 GLN A N 1
ATOM 820 C CA . GLN A 1 101 ? 2.728 -6.254 -9.124 1.00 96.88 101 GLN A CA 1
ATOM 821 C C . GLN A 1 101 ? 4.081 -5.696 -9.564 1.00 96.88 101 GLN A C 1
ATOM 823 O O . GLN A 1 101 ? 5.087 -6.390 -9.444 1.00 96.88 101 GLN A O 1
ATOM 828 N N . ASN A 1 102 ? 4.096 -4.454 -10.045 1.00 94.75 102 ASN A N 1
ATOM 829 C CA . ASN A 1 102 ? 5.297 -3.759 -10.478 1.00 94.75 102 ASN A CA 1
ATOM 830 C C . ASN A 1 102 ? 5.169 -2.256 -10.201 1.00 94.75 102 ASN A C 1
ATOM 832 O O . ASN A 1 102 ? 4.437 -1.541 -10.885 1.00 94.75 102 ASN A O 1
ATOM 836 N N . LEU A 1 103 ? 5.880 -1.782 -9.189 1.00 93.81 103 LEU A N 1
ATOM 837 C CA . LEU A 1 103 ? 6.122 -0.372 -8.930 1.00 93.81 103 LEU A CA 1
ATOM 838 C C . LEU A 1 103 ? 7.538 -0.050 -9.400 1.00 93.81 103 LEU A C 1
ATOM 840 O O . LEU A 1 103 ? 8.494 -0.563 -8.836 1.00 93.81 103 LEU A O 1
ATOM 844 N N . ASN A 1 104 ? 7.661 0.793 -10.418 1.00 91.00 104 ASN A N 1
ATOM 845 C CA . ASN A 1 104 ? 8.935 1.286 -10.914 1.00 91.00 104 ASN A CA 1
ATOM 846 C C . ASN A 1 104 ? 9.153 2.727 -10.434 1.00 91.00 104 ASN A C 1
ATOM 848 O O . ASN A 1 104 ? 8.374 3.627 -10.772 1.00 91.00 104 ASN A O 1
ATOM 852 N N . ILE A 1 105 ? 10.210 2.929 -9.651 1.00 84.12 105 ILE A N 1
ATOM 853 C CA . ILE A 1 105 ? 10.692 4.242 -9.216 1.00 84.12 105 ILE A CA 1
ATOM 854 C C . ILE A 1 105 ? 12.177 4.309 -9.566 1.00 84.12 105 ILE A C 1
ATOM 856 O O . ILE A 1 105 ? 12.965 3.595 -8.955 1.00 84.12 105 ILE A O 1
ATOM 860 N N . LYS A 1 106 ? 12.569 5.169 -10.518 1.00 79.56 106 LYS A N 1
ATOM 861 C CA . LYS A 1 106 ? 13.976 5.316 -10.956 1.00 79.56 106 LYS A CA 1
ATOM 862 C C . LYS A 1 106 ? 14.659 3.970 -11.266 1.00 79.56 106 LYS A C 1
ATOM 864 O O . LYS A 1 106 ? 15.743 3.697 -10.762 1.00 79.56 106 LYS A O 1
ATOM 869 N N . ASP A 1 107 ? 13.992 3.125 -12.047 1.00 78.12 107 ASP A N 1
ATOM 870 C CA . ASP A 1 107 ? 14.460 1.788 -12.447 1.00 78.12 107 ASP A CA 1
ATOM 871 C C . ASP A 1 107 ? 14.575 0.756 -11.309 1.00 78.12 107 ASP A C 1
ATOM 873 O O . ASP A 1 107 ? 14.993 -0.372 -11.552 1.00 78.12 107 ASP A O 1
ATOM 877 N N . ASN A 1 108 ? 14.141 1.090 -10.087 1.00 82.12 108 ASN A N 1
ATOM 878 C CA . ASN A 1 108 ? 13.972 0.122 -9.007 1.00 82.12 108 ASN A CA 1
ATOM 879 C C . ASN A 1 108 ? 12.576 -0.496 -9.087 1.00 82.12 108 ASN A C 1
ATOM 881 O O . ASN A 1 108 ? 11.558 0.203 -8.980 1.00 82.12 108 ASN A O 1
ATOM 885 N N . HIS A 1 109 ? 12.542 -1.813 -9.259 1.00 88.88 109 HIS A N 1
ATOM 886 C CA . HIS A 1 109 ? 11.315 -2.584 -9.357 1.00 88.88 109 HIS A CA 1
ATOM 887 C C . HIS A 1 109 ? 10.902 -3.124 -7.992 1.00 88.88 109 HIS A C 1
ATOM 889 O O . HIS A 1 109 ? 11.588 -3.939 -7.383 1.00 88.88 109 HIS A O 1
ATOM 895 N N . VAL A 1 110 ? 9.722 -2.714 -7.536 1.00 93.19 110 VAL A N 1
ATOM 896 C CA . VAL A 1 110 ? 9.163 -3.119 -6.250 1.00 93.19 110 VAL A CA 1
ATOM 897 C C . VAL A 1 110 ? 7.841 -3.845 -6.462 1.00 93.19 110 VAL A C 1
ATOM 899 O O . VAL A 1 110 ? 6.920 -3.333 -7.099 1.00 93.19 110 VAL A O 1
ATOM 902 N N . ARG A 1 111 ? 7.703 -5.027 -5.867 1.00 96.06 111 ARG A N 1
ATOM 903 C CA . ARG A 1 111 ? 6.427 -5.730 -5.727 1.00 96.06 111 ARG A CA 1
ATOM 904 C C . ARG A 1 111 ? 5.964 -5.650 -4.284 1.00 96.06 111 ARG A C 1
ATOM 906 O O . ARG A 1 111 ? 6.735 -5.925 -3.368 1.00 96.06 111 ARG A O 1
ATOM 913 N N . ILE A 1 112 ? 4.695 -5.315 -4.078 1.00 96.31 112 ILE A N 1
ATOM 914 C CA . ILE A 1 112 ? 4.094 -5.189 -2.747 1.00 96.31 112 ILE A CA 1
ATOM 915 C C . ILE A 1 112 ? 2.812 -6.008 -2.718 1.00 96.31 112 ILE A C 1
ATOM 917 O O . ILE A 1 112 ? 1.933 -5.808 -3.553 1.00 96.31 112 ILE A O 1
ATOM 921 N N . LEU A 1 113 ? 2.679 -6.885 -1.727 1.00 97.62 113 LEU A N 1
ATOM 922 C CA . LEU A 1 113 ? 1.427 -7.574 -1.441 1.00 97.62 113 LEU A CA 1
ATOM 923 C C . LEU A 1 113 ? 1.087 -7.442 0.038 1.00 97.62 113 LEU A C 1
ATOM 925 O O . LEU A 1 113 ? 1.910 -7.711 0.907 1.00 97.62 113 LEU A O 1
ATOM 929 N N . PHE A 1 114 ? -0.161 -7.110 0.322 1.00 97.44 114 PHE A N 1
ATOM 930 C CA . PHE A 1 114 ? -0.794 -7.315 1.609 1.00 97.44 114 PHE A CA 1
ATOM 931 C C . PHE A 1 114 ? -2.148 -7.961 1.381 1.00 97.44 114 PHE A C 1
ATOM 933 O O . PHE A 1 114 ? -2.999 -7.360 0.731 1.00 97.44 114 PHE A O 1
ATOM 940 N N . LYS A 1 115 ? -2.350 -9.172 1.893 1.00 96.62 115 LYS A N 1
ATOM 941 C CA . LYS A 1 115 ? -3.621 -9.888 1.790 1.00 96.62 115 LYS A CA 1
ATOM 942 C C . LYS A 1 115 ? -3.682 -10.997 2.827 1.00 96.62 115 LYS A C 1
ATOM 944 O O . LYS A 1 115 ? -2.663 -11.617 3.112 1.00 96.62 115 LYS A O 1
ATOM 949 N N . ASP A 1 116 ? -4.861 -11.244 3.394 1.00 94.81 116 ASP A N 1
ATOM 950 C CA . ASP A 1 116 ? -5.090 -12.353 4.332 1.00 94.81 116 ASP A CA 1
ATOM 951 C C . ASP A 1 116 ? -4.085 -12.371 5.500 1.00 94.81 116 ASP A C 1
ATOM 953 O O . ASP A 1 116 ? -3.610 -13.419 5.935 1.00 94.81 116 ASP A O 1
ATOM 957 N N . ASN A 1 117 ? -3.748 -11.179 6.007 1.00 94.81 117 ASN A N 1
ATOM 958 C CA . ASN A 1 117 ? -2.753 -10.947 7.059 1.00 94.81 117 ASN A CA 1
ATOM 959 C C . ASN A 1 117 ? -1.303 -11.327 6.701 1.00 94.81 117 ASN A C 1
ATOM 961 O O . ASN A 1 117 ? -0.422 -11.263 7.561 1.00 94.81 117 ASN A O 1
ATOM 965 N N . GLU A 1 118 ? -1.016 -11.677 5.451 1.00 96.69 118 GLU A N 1
ATOM 966 C CA . GLU A 1 118 ? 0.342 -11.789 4.934 1.00 96.69 118 GLU A CA 1
ATOM 967 C C . GLU A 1 118 ? 0.746 -10.487 4.246 1.00 96.69 118 GLU A C 1
ATOM 969 O O . GLU A 1 118 ? 0.011 -9.946 3.423 1.00 96.69 118 GLU A O 1
ATOM 974 N N . PHE A 1 119 ? 1.935 -9.994 4.575 1.00 97.12 119 PHE A N 1
ATOM 975 C CA . PHE A 1 119 ? 2.570 -8.880 3.885 1.00 97.12 119 PHE A CA 1
ATOM 976 C C . PHE A 1 119 ? 3.861 -9.375 3.245 1.00 97.12 119 PHE A C 1
ATOM 978 O O . PHE A 1 119 ? 4.630 -10.082 3.898 1.00 97.12 119 PHE A O 1
ATOM 985 N N . PHE A 1 120 ? 4.142 -8.991 2.007 1.00 96.69 120 PHE A N 1
ATOM 986 C CA . PHE A 1 120 ? 5.498 -9.052 1.495 1.00 96.69 120 PHE A CA 1
ATOM 987 C C . PHE A 1 120 ? 5.849 -7.836 0.655 1.00 96.69 120 PHE A C 1
ATOM 989 O O . PHE A 1 120 ? 4.994 -7.196 0.040 1.00 96.69 120 PHE A O 1
ATOM 996 N N . ILE A 1 121 ? 7.146 -7.580 0.611 1.00 95.31 121 ILE A N 1
ATOM 997 C CA . ILE A 1 121 ? 7.775 -6.653 -0.310 1.00 95.31 121 ILE A CA 1
ATOM 998 C C . ILE A 1 121 ? 8.996 -7.328 -0.923 1.00 95.31 121 ILE A C 1
ATOM 1000 O O . ILE A 1 121 ? 9.725 -8.056 -0.244 1.00 95.31 121 ILE A O 1
ATOM 1004 N N . ASP A 1 122 ? 9.167 -7.121 -2.218 1.00 94.38 122 ASP A N 1
ATOM 1005 C CA . ASP A 1 122 ? 10.268 -7.648 -3.011 1.00 94.38 122 ASP A CA 1
ATOM 1006 C C . ASP A 1 122 ? 10.818 -6.510 -3.863 1.00 94.38 122 ASP A C 1
ATOM 1008 O O . ASP A 1 122 ? 10.069 -5.922 -4.640 1.00 94.38 122 ASP A O 1
ATOM 1012 N N . ASN A 1 123 ? 12.085 -6.164 -3.673 1.00 91.38 123 ASN A N 1
ATOM 1013 C CA . ASN A 1 123 ? 12.788 -5.152 -4.456 1.00 91.38 123 ASN A CA 1
ATOM 1014 C C . ASN A 1 123 ? 14.232 -5.595 -4.719 1.00 91.38 123 ASN A C 1
ATOM 1016 O O . ASN A 1 123 ? 14.623 -6.702 -4.339 1.00 91.38 123 ASN A O 1
ATOM 1020 N N . ASP A 1 124 ? 15.032 -4.744 -5.352 1.00 89.12 124 ASP A N 1
ATOM 1021 C CA . ASP A 1 124 ? 16.415 -5.081 -5.703 1.00 89.12 124 ASP A CA 1
ATOM 1022 C C . ASP A 1 124 ? 17.332 -5.286 -4.482 1.00 89.12 124 ASP A C 1
ATOM 1024 O O . ASP A 1 124 ? 18.299 -6.036 -4.565 1.00 89.12 124 ASP A O 1
ATOM 1028 N N . LEU A 1 125 ? 17.004 -4.694 -3.327 1.00 89.06 125 LEU A N 1
ATOM 1029 C CA . LEU A 1 125 ? 17.809 -4.761 -2.099 1.00 89.06 125 LEU A CA 1
ATOM 1030 C C . LEU A 1 125 ? 17.438 -5.942 -1.200 1.00 89.06 125 LEU A C 1
ATOM 1032 O O . LEU A 1 125 ? 18.297 -6.510 -0.529 1.00 89.06 125 LEU A O 1
ATOM 1036 N N . LEU A 1 126 ? 16.155 -6.303 -1.125 1.00 92.50 126 LEU A N 1
ATOM 1037 C CA . LEU A 1 126 ? 15.673 -7.317 -0.196 1.00 92.50 126 LEU A CA 1
ATOM 1038 C C . LEU A 1 126 ? 14.366 -7.972 -0.635 1.00 92.50 126 LEU A C 1
ATOM 1040 O O . LEU A 1 126 ? 13.563 -7.427 -1.389 1.00 92.50 126 LEU A O 1
ATOM 1044 N N . PHE A 1 127 ? 14.121 -9.142 -0.058 1.00 94.62 127 PHE A N 1
ATOM 1045 C CA . PHE A 1 127 ? 12.801 -9.751 0.011 1.00 94.62 127 PHE A CA 1
ATOM 1046 C C . PHE A 1 127 ? 12.406 -9.932 1.477 1.00 94.62 127 PHE A C 1
ATOM 1048 O O . PHE A 1 127 ? 13.109 -10.598 2.239 1.00 94.62 127 PHE A O 1
ATOM 1055 N N . LEU A 1 128 ? 11.253 -9.391 1.869 1.00 95.62 128 LEU A N 1
ATOM 1056 C CA . LEU A 1 128 ? 10.709 -9.516 3.219 1.00 95.62 128 LEU A CA 1
ATOM 1057 C C . LEU A 1 128 ? 9.271 -10.021 3.156 1.00 95.62 128 LEU A C 1
ATOM 1059 O O . LEU A 1 128 ? 8.407 -9.365 2.585 1.00 95.62 128 LEU A O 1
ATOM 1063 N N . LYS A 1 129 ? 9.002 -11.155 3.810 1.00 97.56 129 LYS A N 1
ATOM 1064 C CA . LYS A 1 129 ? 7.659 -11.704 4.022 1.00 97.56 129 LYS A CA 1
ATOM 1065 C C . LYS A 1 129 ? 7.337 -11.758 5.514 1.00 97.56 129 LYS A C 1
ATOM 1067 O O . LYS A 1 129 ? 8.060 -12.381 6.294 1.00 97.56 129 LYS A O 1
ATOM 1072 N N . LEU A 1 130 ? 6.213 -11.159 5.889 1.00 96.62 130 LEU A N 1
ATOM 1073 C CA . LEU A 1 130 ? 5.702 -11.036 7.250 1.00 96.62 130 LEU A CA 1
ATOM 1074 C C . LEU A 1 130 ? 4.308 -11.660 7.377 1.00 96.62 130 LEU A C 1
ATOM 1076 O O . LEU A 1 130 ? 3.505 -11.638 6.445 1.00 96.62 130 LEU A O 1
ATOM 1080 N N . THR A 1 131 ? 3.994 -12.170 8.563 1.00 96.88 131 THR A N 1
ATOM 1081 C CA . THR A 1 131 ? 2.614 -12.420 9.007 1.00 96.88 131 THR A CA 1
ATOM 1082 C C . THR A 1 131 ? 2.244 -11.390 10.048 1.00 96.88 131 THR A C 1
ATOM 1084 O O . THR A 1 131 ? 3.005 -11.165 10.985 1.00 96.88 131 THR A O 1
ATOM 1087 N N . LEU A 1 132 ? 1.084 -10.771 9.890 1.00 95.12 132 LEU A N 1
ATOM 1088 C CA . LEU A 1 132 ? 0.614 -9.704 10.754 1.00 95.12 132 LEU A CA 1
ATOM 1089 C C . LEU A 1 132 ? -0.530 -10.211 11.624 1.00 95.12 132 LEU A C 1
ATOM 1091 O O . LEU A 1 132 ? -1.474 -10.819 11.135 1.00 95.12 132 LEU A O 1
ATOM 1095 N N . GLN A 1 133 ? -0.466 -9.958 12.923 1.00 94.12 133 GLN A N 1
ATOM 1096 C CA . GLN A 1 133 ? -1.525 -10.324 13.853 1.00 94.12 133 GLN A CA 1
ATOM 1097 C C . GLN A 1 133 ? -1.748 -9.194 14.841 1.00 94.12 133 GLN A C 1
ATOM 1099 O O . GLN A 1 133 ? -0.806 -8.596 15.355 1.00 94.12 133 GLN A O 1
ATOM 1104 N N . ARG A 1 134 ? -3.012 -8.893 15.130 1.00 89.75 134 ARG A N 1
ATOM 1105 C CA . ARG A 1 134 ? -3.354 -7.949 16.192 1.00 89.75 134 ARG A CA 1
ATOM 1106 C C . ARG A 1 134 ? -3.575 -8.708 17.490 1.00 89.75 134 ARG A C 1
ATOM 1108 O O . ARG A 1 134 ? -4.499 -9.510 17.571 1.00 89.75 134 ARG A O 1
ATOM 1115 N N . GLN A 1 135 ? -2.771 -8.396 18.499 1.00 90.62 135 GLN A N 1
ATOM 1116 C CA . GLN A 1 135 ? -2.973 -8.858 19.866 1.00 90.62 135 GLN A CA 1
ATOM 1117 C C . GLN A 1 135 ? -3.251 -7.631 20.738 1.00 90.62 135 GLN A C 1
ATOM 1119 O O . GLN A 1 135 ? -2.420 -6.736 20.868 1.00 90.62 135 GLN A O 1
ATOM 1124 N N . ASN A 1 136 ? -4.456 -7.547 21.301 1.00 86.44 136 ASN A N 1
ATOM 1125 C CA . ASN A 1 136 ? -4.922 -6.382 22.057 1.00 86.44 136 ASN A CA 1
ATOM 1126 C C . ASN A 1 136 ? -4.798 -5.069 21.248 1.00 86.44 136 ASN A C 1
ATOM 1128 O O . ASN A 1 136 ? -5.468 -4.891 20.229 1.00 86.44 136 ASN A O 1
ATOM 1132 N N . LYS A 1 137 ? -3.953 -4.137 21.710 1.00 84.94 137 LYS A N 1
ATOM 1133 C CA . LYS A 1 137 ? -3.679 -2.839 21.069 1.00 84.94 137 LYS A CA 1
ATOM 1134 C C . LYS A 1 137 ? -2.390 -2.842 20.236 1.00 84.94 137 LYS A C 1
ATOM 1136 O O . LYS A 1 137 ? -2.035 -1.809 19.666 1.00 84.94 137 LYS A O 1
ATOM 1141 N N . GLU A 1 138 ? -1.715 -3.982 20.149 1.00 89.00 138 GLU A N 1
ATOM 1142 C CA . GLU A 1 138 ? -0.422 -4.133 19.491 1.00 89.00 138 GLU A CA 1
ATOM 1143 C C . GLU A 1 138 ? -0.559 -4.893 18.172 1.00 89.00 138 GLU A C 1
ATOM 1145 O O . GLU A 1 138 ? -1.434 -5.746 17.989 1.00 89.00 138 GLU A O 1
ATOM 1150 N N . LEU A 1 139 ? 0.294 -4.527 17.216 1.00 90.44 139 LEU A N 1
ATOM 1151 C CA . LEU A 1 139 ? 0.465 -5.259 15.971 1.00 90.44 139 LEU A CA 1
ATOM 1152 C C . LEU A 1 139 ? 1.750 -6.069 16.093 1.00 90.44 139 LEU A C 1
ATOM 1154 O O . LEU A 1 139 ? 2.827 -5.494 16.223 1.00 90.44 139 LEU A O 1
ATOM 1158 N N . ILE A 1 140 ? 1.621 -7.384 16.021 1.00 92.88 140 ILE A N 1
ATOM 1159 C CA . ILE A 1 140 ? 2.737 -8.317 16.000 1.00 92.88 140 ILE A CA 1
ATOM 1160 C C . ILE A 1 140 ? 3.013 -8.666 14.543 1.00 92.88 140 ILE A C 1
ATOM 1162 O O . ILE A 1 140 ? 2.112 -9.087 13.815 1.00 92.88 140 ILE A O 1
ATOM 1166 N N . ALA A 1 141 ? 4.259 -8.476 14.120 1.00 94.12 141 ALA A N 1
ATOM 1167 C CA . ALA A 1 141 ? 4.737 -8.859 12.801 1.00 94.12 141 ALA A CA 1
ATOM 1168 C C . ALA A 1 141 ? 5.741 -10.009 12.946 1.00 94.12 141 ALA A C 1
ATOM 1170 O O . ALA A 1 141 ? 6.863 -9.812 13.403 1.00 94.12 141 ALA A O 1
ATOM 1171 N N . GLY A 1 142 ? 5.330 -11.219 12.573 1.00 94.75 142 GLY A N 1
ATOM 1172 C CA . GLY A 1 142 ? 6.204 -12.387 12.528 1.00 94.75 142 GLY A CA 1
ATOM 1173 C C . GLY A 1 142 ? 6.938 -12.457 11.194 1.00 94.75 142 GLY A C 1
ATOM 1174 O O . GLY A 1 142 ? 6.296 -12.511 10.143 1.00 94.75 142 GLY A O 1
ATOM 1175 N N . ILE A 1 143 ? 8.269 -12.474 11.216 1.00 95.81 143 ILE A N 1
ATOM 1176 C CA . ILE A 1 143 ? 9.084 -12.623 10.004 1.00 95.81 143 ILE A CA 1
ATOM 1177 C C . ILE A 1 143 ? 9.006 -14.079 9.536 1.00 95.81 143 ILE A C 1
ATOM 1179 O O . ILE A 1 143 ? 9.458 -14.983 10.230 1.00 95.81 143 ILE A O 1
ATOM 1183 N N . LYS A 1 144 ? 8.430 -14.309 8.351 1.00 96.50 144 LYS A N 1
ATOM 1184 C CA . LYS A 1 144 ? 8.390 -15.634 7.708 1.00 96.50 144 LYS A CA 1
ATOM 1185 C C . LYS A 1 144 ? 9.628 -15.894 6.860 1.00 96.50 144 LYS A C 1
ATOM 1187 O O . LYS A 1 144 ? 10.115 -17.017 6.812 1.00 96.50 144 LYS A O 1
ATOM 1192 N N . LYS A 1 145 ? 10.099 -14.870 6.148 1.00 96.25 145 LYS A N 1
ATOM 1193 C CA . LYS A 1 145 ? 11.296 -14.936 5.309 1.00 96.25 145 LYS A CA 1
ATOM 1194 C C . LYS A 1 145 ? 11.890 -13.541 5.174 1.00 96.25 145 LYS A C 1
ATOM 1196 O O . LYS A 1 145 ? 11.156 -12.591 4.918 1.00 96.25 145 LYS A O 1
ATOM 1201 N N . LEU A 1 146 ? 13.203 -13.451 5.322 1.00 94.69 146 LEU A N 1
ATOM 1202 C CA . LEU A 1 146 ? 13.991 -12.262 5.036 1.00 94.69 146 LEU A CA 1
ATOM 1203 C C . LEU A 1 146 ? 15.193 -12.707 4.201 1.00 94.69 146 LEU A C 1
ATOM 1205 O O . LEU A 1 146 ? 15.884 -13.649 4.579 1.00 94.69 146 LEU A O 1
ATOM 1209 N N . LEU A 1 147 ? 15.398 -12.059 3.062 1.00 93.44 147 LEU A N 1
ATOM 1210 C CA . LEU A 1 147 ? 16.562 -12.225 2.201 1.00 93.44 147 LEU A CA 1
ATOM 1211 C C . LEU A 1 147 ? 17.121 -10.832 1.934 1.00 93.44 147 LEU A C 1
ATOM 1213 O O . LEU A 1 147 ? 16.392 -9.978 1.434 1.00 93.44 147 LEU A O 1
ATOM 1217 N N . LEU A 1 148 ? 18.387 -10.622 2.265 1.00 92.38 148 LEU A N 1
ATOM 1218 C CA . LEU A 1 148 ? 19.134 -9.429 1.884 1.00 92.38 148 LEU A CA 1
ATOM 1219 C C . LEU A 1 148 ? 19.835 -9.769 0.567 1.00 92.38 148 LEU A C 1
ATOM 1221 O O . LEU A 1 148 ? 20.511 -10.792 0.494 1.00 92.38 148 LEU A O 1
ATOM 1225 N N . LYS A 1 149 ? 19.572 -8.996 -0.482 1.00 88.06 149 LYS A N 1
ATOM 1226 C CA . LYS A 1 149 ? 20.131 -9.195 -1.830 1.00 88.06 149 LYS A CA 1
ATOM 1227 C C . LYS A 1 149 ? 21.324 -8.278 -2.089 1.00 88.06 149 LYS A C 1
ATOM 1229 O O . LYS A 1 149 ? 22.075 -8.513 -3.022 1.00 88.06 149 LYS A O 1
ATOM 1234 N N . ASP A 1 150 ? 21.472 -7.247 -1.262 1.00 77.25 150 ASP A N 1
ATOM 1235 C CA . ASP A 1 150 ? 22.595 -6.313 -1.248 1.00 77.25 150 ASP A CA 1
ATOM 1236 C C . ASP A 1 150 ? 23.823 -6.853 -0.493 1.00 77.25 150 ASP A C 1
ATOM 1238 O O . ASP A 1 150 ? 24.847 -6.175 -0.433 1.00 77.25 150 ASP A O 1
ATOM 1242 N N . TYR A 1 151 ? 23.722 -8.048 0.097 1.00 61.84 151 TYR A N 1
ATOM 1243 C CA . TYR A 1 151 ? 24.777 -8.676 0.885 1.00 61.84 151 TYR A CA 1
ATOM 1244 C C . TYR A 1 151 ? 25.399 -9.848 0.113 1.00 61.84 151 TYR A C 1
ATOM 1246 O O . TYR A 1 151 ? 24.831 -10.943 0.103 1.00 61.84 151 TYR A O 1
ATOM 1254 N N . ASP A 1 152 ? 26.548 -9.588 -0.520 1.00 50.81 152 ASP A N 1
ATOM 1255 C CA . ASP A 1 152 ? 27.518 -10.603 -0.966 1.00 50.81 152 ASP A CA 1
ATOM 1256 C C . ASP A 1 152 ? 28.495 -10.953 0.171 1.00 50.81 152 ASP A C 1
ATOM 1258 O O . ASP A 1 152 ? 29.036 -10.014 0.809 1.00 50.81 152 ASP A O 1
#

Sequence (152 aa):
MKKKILYIVVFFVVLILALFIVLKNGIVISSIQFDFLKLEQLYIKLDKKLIVRAKNITINETQNSEISSQTHSSDNASTEILKITKNLKYLYTFVEEIDIQNLNIKDNHVRILFKDNEFFIDNDLLFLKLTLQRQNKELIAGIKKLLLKDYD

Radius of gyration: 19.16 Å; chains: 1; bounding box: 56×51×40 Å